Protein AF-A0A7R9XKR6-F1 (afdb_monomer_lite)

Structure (mmCIF, N/CA/C/O backbone):
data_AF-A0A7R9XKR6-F1
#
_entry.id   AF-A0A7R9XKR6-F1
#
loop_
_atom_site.group_PDB
_atom_site.id
_atom_site.type_symbol
_atom_site.label_atom_id
_atom_site.label_alt_id
_atom_site.label_comp_id
_atom_site.label_asym_id
_atom_site.label_entity_id
_atom_site.label_seq_id
_atom_site.pdbx_PDB_ins_code
_atom_site.Cartn_x
_atom_site.Cartn_y
_atom_site.Cartn_z
_atom_site.occupancy
_atom_site.B_iso_or_equiv
_atom_site.auth_seq_id
_atom_site.auth_comp_id
_atom_site.auth_asym_id
_atom_site.auth_atom_id
_atom_site.pdbx_PDB_model_num
ATOM 1 N N . THR A 1 1 ? -3.126 8.775 -5.298 1.00 50.84 1 THR A N 1
ATOM 2 C CA . THR A 1 1 ? -4.576 8.850 -5.585 1.00 50.84 1 THR A CA 1
ATOM 3 C C . THR A 1 1 ? -5.147 7.439 -5.612 1.00 50.84 1 THR A C 1
ATOM 5 O O . THR A 1 1 ? -4.413 6.517 -5.944 1.00 50.84 1 THR A O 1
ATOM 8 N N . SER A 1 2 ? -6.384 7.235 -5.143 1.00 54.69 2 SER A N 1
ATOM 9 C CA . SER A 1 2 ? -7.059 5.922 -5.154 1.00 54.69 2 SER A CA 1
ATOM 10 C C . SER A 1 2 ? -7.798 5.758 -6.489 1.00 54.69 2 SER A C 1
ATOM 12 O O . SER A 1 2 ? -8.425 6.733 -6.907 1.00 54.69 2 SER A O 1
ATOM 14 N N . PRO A 1 3 ? -7.737 4.599 -7.167 1.00 56.06 3 PRO A N 1
ATOM 15 C CA . PRO A 1 3 ? -8.455 4.416 -8.422 1.00 56.06 3 PRO A CA 1
ATOM 16 C C . PRO A 1 3 ? -9.965 4.421 -8.192 1.00 56.06 3 PRO A C 1
ATOM 18 O O . PRO A 1 3 ? -10.464 3.791 -7.253 1.00 56.06 3 PRO A O 1
ATOM 21 N N . ALA A 1 4 ? -10.701 5.094 -9.077 1.00 53.50 4 ALA A N 1
ATOM 22 C CA . ALA A 1 4 ? -12.158 5.052 -9.085 1.00 53.50 4 ALA A CA 1
ATOM 23 C C . ALA A 1 4 ? -12.629 3.584 -9.181 1.00 53.50 4 ALA A C 1
ATOM 25 O O . ALA A 1 4 ? -12.333 2.880 -10.143 1.00 53.50 4 ALA A O 1
ATOM 26 N N . GLY A 1 5 ? -13.302 3.094 -8.135 1.00 58.62 5 GLY A N 1
ATOM 27 C CA . GLY A 1 5 ? -13.907 1.757 -8.086 1.00 58.62 5 GLY A CA 1
ATOM 28 C C . GLY A 1 5 ? -13.030 0.602 -7.575 1.00 58.62 5 GLY A C 1
ATOM 29 O O . GLY A 1 5 ? -13.576 -0.454 -7.262 1.00 58.62 5 GLY A O 1
ATOM 30 N N . LYS A 1 6 ? -11.706 0.763 -7.407 1.00 57.25 6 LYS A N 1
ATOM 31 C CA . LYS A 1 6 ? -10.834 -0.311 -6.883 1.00 57.25 6 LYS A CA 1
ATOM 32 C C . LYS A 1 6 ? -10.177 0.086 -5.560 1.00 57.25 6 LYS A C 1
ATOM 34 O O . LYS A 1 6 ? -9.261 0.894 -5.497 1.00 57.25 6 LYS A O 1
ATOM 39 N N . GLY A 1 7 ? -10.608 -0.544 -4.468 1.00 60.00 7 GLY A N 1
ATOM 40 C CA . GLY A 1 7 ? -9.778 -0.619 -3.265 1.00 60.00 7 GLY A CA 1
ATOM 41 C C . GLY A 1 7 ? -9.698 0.632 -2.383 1.00 60.00 7 GLY A C 1
ATOM 42 O O . GLY A 1 7 ? -8.751 0.732 -1.607 1.00 60.00 7 GLY A O 1
ATOM 43 N N . GLN A 1 8 ? -10.685 1.538 -2.411 1.00 62.66 8 GLN A N 1
ATOM 44 C CA . GLN A 1 8 ? -10.778 2.674 -1.467 1.00 62.66 8 GLN A CA 1
ATOM 45 C C . GLN A 1 8 ? -10.566 2.251 -0.001 1.00 62.66 8 GLN A C 1
ATOM 47 O O . GLN A 1 8 ? -9.850 2.918 0.745 1.00 62.66 8 GLN A O 1
ATOM 52 N N . LYS A 1 9 ? -11.094 1.081 0.389 1.00 72.56 9 LYS A N 1
ATOM 53 C CA . LYS A 1 9 ? -10.934 0.509 1.738 1.00 72.56 9 LYS A CA 1
ATOM 54 C C . LYS A 1 9 ? -9.478 0.254 2.148 1.00 72.56 9 LYS A C 1
ATOM 56 O O . LYS A 1 9 ? -9.174 0.205 3.333 1.00 72.56 9 LYS A O 1
ATOM 61 N N . TYR A 1 10 ? -8.564 0.094 1.194 1.00 79.25 10 TYR A N 1
ATOM 62 C CA . TYR A 1 10 ? -7.154 -0.166 1.479 1.00 79.25 10 TYR A CA 1
ATOM 63 C C . TYR A 1 10 ? -6.369 1.108 1.757 1.00 79.25 10 TYR A C 1
ATOM 65 O O . TYR A 1 10 ? -5.338 1.042 2.417 1.00 79.25 10 TYR A O 1
ATOM 73 N N . PHE A 1 11 ? -6.870 2.271 1.347 1.00 82.56 11 PHE A N 1
ATOM 74 C CA . PHE A 1 11 ? -6.227 3.555 1.623 1.00 82.56 11 PHE A CA 1
ATOM 75 C C . PHE A 1 11 ? -6.615 4.131 2.982 1.00 82.56 11 PHE A C 1
ATOM 77 O O . PHE A 1 11 ? -5.989 5.089 3.410 1.00 82.56 11 PHE A O 1
ATOM 84 N N . ASN A 1 12 ? -7.568 3.524 3.693 1.00 83.56 12 ASN A N 1
ATOM 85 C CA . ASN A 1 12 ? -8.035 3.979 5.000 1.00 83.56 12 ASN A CA 1
ATOM 86 C C . ASN A 1 12 ? -7.890 2.868 6.048 1.00 83.56 12 ASN A C 1
ATOM 88 O O . ASN A 1 12 ? -8.178 1.699 5.784 1.00 83.56 12 ASN A O 1
ATOM 92 N N . ARG A 1 13 ? -7.412 3.209 7.244 1.00 83.75 13 ARG A N 1
ATOM 93 C CA . ARG A 1 13 ? -7.324 2.312 8.401 1.00 83.75 13 ARG A CA 1
ATOM 94 C C . ARG A 1 13 ? -8.300 2.803 9.464 1.00 83.75 13 ARG A C 1
ATOM 96 O O . ARG A 1 13 ? -8.209 3.956 9.862 1.00 83.75 13 ARG A O 1
ATOM 103 N N . LEU A 1 14 ? -9.169 1.913 9.935 1.00 83.00 14 LEU A N 1
ATOM 104 C CA . LEU A 1 14 ? -9.929 2.125 11.163 1.00 83.00 14 LEU A CA 1
ATOM 105 C C . LEU A 1 14 ? -9.017 1.831 12.358 1.00 83.00 14 LEU A C 1
ATOM 107 O O . LEU A 1 14 ? -8.394 0.766 12.415 1.00 83.00 14 LEU A O 1
ATOM 111 N N . LEU A 1 15 ? -8.899 2.790 13.263 1.00 82.44 15 LEU A N 1
ATOM 112 C CA . LEU A 1 15 ? -8.167 2.667 14.514 1.00 82.44 15 LEU A CA 1
ATOM 113 C C . LEU A 1 15 ? -9.071 2.088 15.621 1.00 82.44 15 LEU A C 1
ATOM 115 O O . LEU A 1 15 ? -10.295 2.179 15.520 1.00 82.44 15 LEU A O 1
ATOM 119 N N . PRO A 1 16 ? -8.500 1.508 16.698 1.00 80.75 16 PRO A N 1
ATOM 120 C CA . PRO A 1 16 ? -9.285 0.963 17.813 1.00 80.75 16 PRO A CA 1
ATOM 121 C C . PRO A 1 16 ? -10.155 2.002 18.531 1.00 80.75 16 PRO A C 1
ATOM 123 O O . PRO A 1 16 ? -11.166 1.648 19.124 1.00 80.75 16 PRO A O 1
ATOM 126 N N . ASN A 1 17 ? -9.776 3.280 18.457 1.00 85.19 17 ASN A N 1
ATOM 127 C CA . ASN A 1 17 ? -10.541 4.410 18.988 1.00 85.19 17 ASN A CA 1
ATOM 128 C C . ASN A 1 17 ? -11.717 4.836 18.080 1.00 85.19 17 ASN A C 1
ATOM 130 O O . ASN A 1 17 ? -12.398 5.806 18.390 1.00 85.19 17 ASN A O 1
ATOM 134 N N . GLY A 1 18 ? -11.947 4.142 16.960 1.00 85.62 18 GLY A N 1
ATOM 135 C CA . GLY A 1 18 ? -13.017 4.437 16.006 1.00 85.62 18 GLY A CA 1
ATOM 136 C C . GLY A 1 18 ? -12.649 5.448 14.915 1.00 85.62 18 GLY A C 1
ATOM 137 O O . GLY A 1 18 ? -13.445 5.667 14.004 1.00 85.62 18 GLY A O 1
ATOM 138 N N . GLU A 1 19 ? -11.452 6.037 14.945 1.00 87.50 19 GLU A N 1
ATOM 139 C CA . GLU A 1 19 ? -11.033 7.010 13.934 1.00 87.50 19 GLU A CA 1
ATOM 140 C C . GLU A 1 19 ? -10.618 6.342 12.620 1.00 87.50 19 GLU A C 1
ATOM 142 O O . GLU A 1 19 ? -9.992 5.279 12.596 1.00 87.50 19 GLU A O 1
ATOM 147 N N . ILE A 1 20 ? -10.914 7.003 11.499 1.00 84.31 20 ILE A N 1
ATOM 148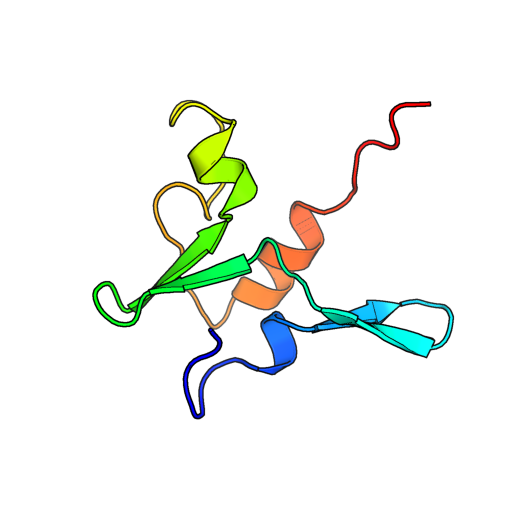 C CA . ILE A 1 20 ? -10.481 6.568 10.170 1.00 84.31 20 ILE A CA 1
ATOM 149 C C . ILE A 1 20 ? -9.295 7.422 9.734 1.00 84.31 20 ILE A C 1
ATOM 151 O O . ILE A 1 20 ? -9.433 8.611 9.458 1.00 84.31 20 ILE A O 1
ATOM 155 N N . VAL A 1 21 ? -8.126 6.794 9.610 1.00 84.00 21 VAL A N 1
ATOM 156 C CA . VAL A 1 21 ? -6.891 7.455 9.178 1.00 84.00 21 VAL A CA 1
ATOM 157 C C . VAL A 1 21 ? -6.505 7.012 7.775 1.00 84.00 21 VAL A C 1
ATOM 159 O O . VAL A 1 21 ? -6.443 5.819 7.464 1.00 84.00 21 VAL A O 1
ATOM 162 N N . GLN A 1 22 ? -6.178 7.978 6.921 1.00 84.44 22 GLN A N 1
ATOM 163 C CA . GLN A 1 22 ? -5.697 7.711 5.572 1.00 84.44 22 GLN A CA 1
ATOM 164 C C . GLN A 1 22 ? -4.235 7.230 5.581 1.00 84.44 22 GLN A C 1
ATOM 166 O O . GLN A 1 22 ? -3.337 7.869 6.132 1.00 84.44 22 GLN A O 1
ATOM 171 N N . ARG A 1 23 ? -3.961 6.124 4.889 1.00 84.81 23 ARG A N 1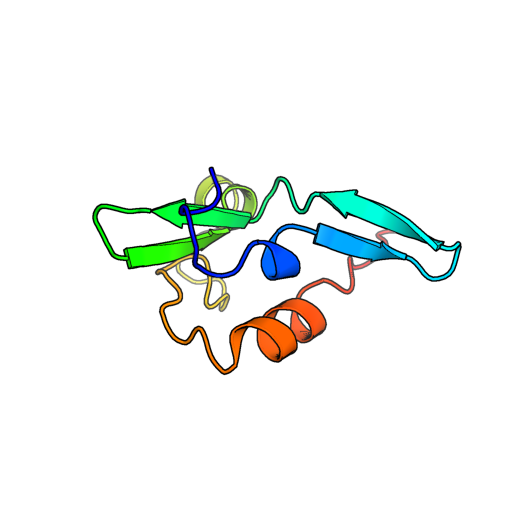
ATOM 172 C CA . ARG A 1 23 ? -2.623 5.596 4.598 1.00 84.81 23 ARG A CA 1
ATOM 173 C C . ARG A 1 23 ? -1.946 6.435 3.510 1.00 84.81 23 ARG A C 1
ATOM 175 O O . ARG A 1 23 ? -1.835 6.006 2.367 1.00 84.81 23 ARG A O 1
ATOM 182 N N . LYS A 1 24 ? -1.460 7.627 3.873 1.00 83.69 24 LYS A N 1
ATOM 183 C CA . LYS A 1 24 ? -0.774 8.563 2.954 1.00 83.69 24 LYS A CA 1
ATOM 184 C C . LYS A 1 24 ? 0.471 7.976 2.268 1.00 83.69 24 LYS A C 1
ATOM 186 O O . LYS A 1 24 ? 0.872 8.450 1.214 1.00 83.69 24 LYS A O 1
ATOM 191 N N . TRP A 1 25 ? 1.077 6.947 2.855 1.00 85.38 25 TRP A N 1
ATOM 192 C CA . TRP A 1 25 ? 2.256 6.270 2.312 1.00 85.38 25 TRP A CA 1
ATOM 193 C C . TRP A 1 25 ? 1.923 5.261 1.197 1.00 85.38 25 TRP A C 1
ATOM 195 O O . TRP A 1 25 ? 2.834 4.866 0.474 1.00 85.38 25 TRP A O 1
ATOM 205 N N . LEU A 1 26 ? 0.661 4.836 1.049 1.00 87.81 26 LEU A N 1
ATOM 206 C CA . LEU A 1 26 ? 0.232 3.878 0.027 1.00 87.81 26 LEU A CA 1
ATOM 207 C C . LEU A 1 26 ? -0.284 4.633 -1.201 1.00 87.81 26 LEU A C 1
ATOM 209 O O . LEU A 1 26 ? -1.228 5.418 -1.111 1.00 87.81 26 LEU A O 1
ATOM 213 N N . VAL A 1 27 ? 0.307 4.371 -2.361 1.00 88.44 27 VAL A N 1
ATOM 214 C CA . VAL A 1 27 ? -0.060 5.003 -3.631 1.00 88.44 27 VAL A CA 1
ATOM 215 C C . VAL A 1 27 ? -0.366 3.947 -4.682 1.00 88.44 27 VAL A C 1
ATOM 217 O O . VAL A 1 27 ? 0.213 2.868 -4.677 1.00 88.44 27 VAL A O 1
ATOM 220 N N . TYR A 1 28 ? -1.286 4.251 -5.586 1.00 88.56 28 TYR A N 1
ATOM 221 C CA . TYR A 1 28 ? -1.586 3.418 -6.744 1.00 88.56 28 TYR A CA 1
ATOM 222 C C . TYR A 1 28 ? -1.040 4.082 -8.004 1.00 88.56 28 TYR A C 1
ATOM 224 O O . TYR A 1 28 ? -1.140 5.301 -8.145 1.00 88.56 28 TYR A O 1
ATOM 232 N N . SER A 1 29 ? -0.471 3.283 -8.902 1.00 87.62 29 SER A N 1
ATOM 233 C CA . SER A 1 29 ? -0.115 3.714 -10.249 1.00 87.62 29 SER A CA 1
ATOM 234 C C . SER A 1 29 ? -1.108 3.129 -11.242 1.00 87.62 29 SER A C 1
ATOM 236 O O . SER A 1 29 ? -1.203 1.911 -11.377 1.00 87.62 29 SER A O 1
ATOM 238 N N . GLU A 1 30 ? -1.816 3.997 -11.962 1.00 86.06 30 GLU A N 1
ATOM 239 C CA . GLU A 1 30 ? -2.700 3.599 -13.064 1.00 86.06 30 GLU A CA 1
ATOM 240 C C . GLU A 1 30 ? -1.923 2.995 -14.233 1.00 86.06 30 GLU A C 1
ATOM 242 O O . GLU A 1 30 ? -2.395 2.051 -14.856 1.00 86.06 30 GLU A O 1
ATOM 247 N N . ILE A 1 31 ? -0.705 3.490 -14.473 1.00 87.25 31 ILE A N 1
ATOM 248 C CA . ILE A 1 31 ? 0.154 3.061 -15.580 1.00 87.25 31 ILE A CA 1
ATOM 249 C C . ILE A 1 31 ? 0.557 1.596 -15.410 1.00 87.25 31 ILE A C 1
ATOM 251 O O . ILE A 1 31 ? 0.497 0.819 -16.357 1.00 87.25 31 ILE A O 1
ATOM 255 N N . THR A 1 32 ? 0.967 1.206 -14.201 1.00 86.75 32 THR A N 1
ATOM 256 C CA . THR A 1 32 ? 1.401 -0.173 -13.939 1.00 86.75 32 THR A CA 1
ATOM 257 C C . THR A 1 32 ? 0.289 -1.050 -13.368 1.00 86.75 32 THR A C 1
ATOM 259 O O . THR A 1 32 ? 0.451 -2.268 -13.321 1.00 86.75 32 THR A O 1
ATOM 262 N N . ASN A 1 33 ? -0.836 -0.457 -12.948 1.00 88.00 33 ASN A N 1
ATOM 263 C CA . ASN A 1 33 ? -1.930 -1.113 -12.230 1.00 88.00 33 ASN A CA 1
ATOM 264 C C . ASN A 1 33 ? -1.451 -1.824 -10.942 1.00 88.00 33 ASN A C 1
ATOM 266 O O . ASN A 1 33 ? -1.887 -2.929 -10.610 1.00 88.00 33 ASN A O 1
ATOM 270 N N . GLN A 1 34 ? -0.535 -1.183 -10.206 1.00 89.56 34 GLN A N 1
ATOM 271 C CA . GLN A 1 34 ? 0.059 -1.722 -8.974 1.00 89.56 34 GLN A CA 1
ATOM 272 C C . GLN A 1 34 ? 0.060 -0.694 -7.842 1.00 89.56 34 GLN A C 1
ATOM 274 O O . GLN A 1 34 ? 0.049 0.521 -8.058 1.00 89.56 34 GLN A O 1
ATOM 279 N N . LEU A 1 35 ? 0.100 -1.200 -6.613 1.00 88.81 35 LEU A N 1
ATOM 280 C CA . LEU A 1 35 ? 0.275 -0.425 -5.395 1.00 88.81 35 LEU A CA 1
ATOM 281 C C . LEU A 1 35 ? 1.747 -0.304 -5.028 1.00 88.81 35 LEU A C 1
ATOM 283 O O . LEU A 1 35 ? 2.497 -1.276 -5.081 1.00 88.81 35 LEU A O 1
ATOM 287 N N . TYR A 1 36 ? 2.125 0.879 -4.566 1.00 87.62 36 TYR A N 1
ATOM 288 C CA . TYR A 1 36 ? 3.461 1.188 -4.097 1.00 87.62 36 TYR A CA 1
ATOM 289 C C . TYR A 1 36 ? 3.425 1.852 -2.724 1.00 87.62 36 TYR A C 1
ATOM 291 O O . TYR A 1 36 ? 2.467 2.531 -2.356 1.00 87.62 36 TYR A O 1
ATOM 299 N N . CYS A 1 37 ? 4.504 1.686 -1.972 1.00 86.94 37 CYS A N 1
ATOM 300 C CA . CYS A 1 37 ? 4.761 2.417 -0.745 1.00 86.94 37 CYS A CA 1
ATOM 301 C C . CYS A 1 37 ? 5.698 3.575 -1.089 1.00 86.94 37 CYS A C 1
ATOM 303 O O . CYS A 1 37 ? 6.878 3.357 -1.361 1.00 86.94 37 CYS A O 1
ATOM 305 N N . LEU A 1 38 ? 5.172 4.801 -1.083 1.00 84.62 38 LEU A N 1
ATOM 306 C CA . LEU A 1 38 ? 5.911 6.008 -1.456 1.00 84.62 38 LEU A CA 1
ATOM 307 C C . LEU A 1 38 ? 7.140 6.202 -0.562 1.00 84.62 38 LEU A C 1
ATOM 309 O O . LEU A 1 38 ? 8.250 6.348 -1.057 1.00 84.62 38 LEU A O 1
ATOM 313 N N . VAL A 1 39 ? 6.948 6.116 0.756 1.00 83.56 39 VAL A N 1
ATOM 314 C CA . VAL A 1 39 ? 8.034 6.238 1.741 1.00 83.56 39 VAL A CA 1
ATOM 315 C C . VAL A 1 39 ? 9.071 5.133 1.532 1.00 83.56 39 VAL A C 1
ATOM 317 O O . VAL A 1 39 ? 10.266 5.400 1.509 1.00 83.56 39 VAL A O 1
ATOM 320 N N . CYS A 1 40 ? 8.622 3.896 1.305 1.00 83.00 40 CYS A N 1
ATOM 321 C CA . CYS A 1 40 ? 9.520 2.764 1.110 1.00 83.00 40 CYS A CA 1
ATOM 322 C C . CYS A 1 40 ? 10.403 2.958 -0.128 1.00 83.00 40 CYS A C 1
ATOM 324 O O . CYS A 1 40 ? 11.599 2.716 -0.085 1.00 83.00 40 CYS A O 1
ATOM 326 N N . LYS A 1 41 ? 9.807 3.440 -1.220 1.00 82.38 41 LYS A N 1
ATOM 327 C CA . LYS A 1 41 ? 10.501 3.675 -2.486 1.00 82.38 41 LYS A CA 1
ATOM 328 C C . LYS A 1 41 ? 11.474 4.858 -2.436 1.00 82.38 41 LYS A C 1
ATOM 330 O O . LYS A 1 41 ? 12.442 4.860 -3.183 1.00 82.38 41 LYS A O 1
ATOM 335 N N . LEU A 1 42 ? 11.209 5.850 -1.585 1.00 83.81 42 LEU A N 1
ATOM 336 C CA . LEU A 1 42 ? 12.062 7.030 -1.416 1.00 83.81 42 LEU A CA 1
ATOM 337 C C . LEU A 1 42 ? 13.243 6.786 -0.470 1.00 83.81 42 LEU A C 1
ATOM 339 O O . LEU A 1 42 ? 14.329 7.297 -0.716 1.00 83.81 42 LEU A O 1
ATOM 343 N N . PHE A 1 43 ? 13.029 6.035 0.613 1.00 79.94 43 PHE A N 1
ATOM 344 C CA . PHE A 1 43 ? 13.999 5.932 1.709 1.00 79.94 43 PHE A CA 1
ATOM 345 C C . PHE A 1 43 ? 14.677 4.565 1.836 1.00 79.94 43 PHE A C 1
ATOM 347 O O . PHE A 1 43 ? 15.659 4.450 2.565 1.00 79.94 43 PHE A O 1
ATOM 354 N N . PHE A 1 44 ? 14.184 3.525 1.158 1.00 78.44 44 PHE A N 1
ATOM 355 C CA . PHE A 1 44 ? 14.757 2.184 1.251 1.00 78.44 44 PHE A CA 1
ATOM 356 C C . PHE A 1 44 ? 15.295 1.725 -0.100 1.00 78.44 44 PHE A C 1
ATOM 358 O O . PHE A 1 44 ? 14.677 1.920 -1.145 1.00 78.44 44 PHE A O 1
ATOM 365 N N . SER A 1 45 ? 16.455 1.070 -0.055 1.00 67.19 45 SER A N 1
ATOM 366 C CA . SER A 1 45 ? 17.011 0.359 -1.203 1.00 67.19 45 SER A CA 1
ATOM 367 C C . SER A 1 45 ? 16.109 -0.814 -1.592 1.00 67.19 45 SER A C 1
ATOM 369 O O . SER A 1 45 ? 15.440 -1.413 -0.746 1.00 67.19 45 SER A O 1
ATOM 371 N N . SER A 1 46 ? 16.141 -1.195 -2.868 1.00 65.38 46 SER A N 1
ATOM 372 C CA . SER A 1 46 ? 15.457 -2.369 -3.426 1.00 65.38 46 SER A CA 1
ATOM 373 C C . SER A 1 46 ? 15.865 -3.703 -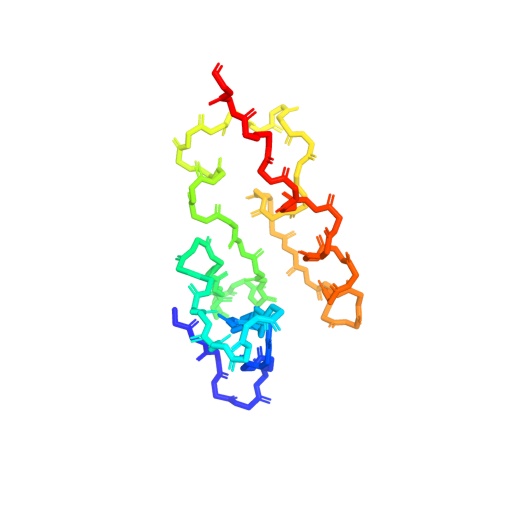2.780 1.00 65.38 46 SER A C 1
ATOM 375 O O . SER A 1 46 ? 15.224 -4.720 -3.029 1.00 65.38 46 SER A O 1
ATOM 377 N N . THR A 1 47 ? 16.891 -3.711 -1.924 1.00 65.50 47 THR A N 1
ATOM 378 C CA . THR A 1 47 ? 17.250 -4.850 -1.065 1.00 65.50 47 THR A CA 1
ATOM 379 C C . THR A 1 47 ? 16.315 -5.033 0.136 1.00 65.50 47 THR A C 1
ATOM 381 O O . THR A 1 47 ? 16.303 -6.105 0.742 1.00 65.50 47 THR A O 1
ATOM 384 N N . TYR A 1 48 ? 15.506 -4.029 0.492 1.00 69.88 48 TYR A N 1
ATOM 385 C CA . TYR A 1 48 ? 14.516 -4.159 1.556 1.00 69.88 48 TYR A CA 1
ATOM 386 C C . TYR A 1 48 ? 13.313 -4.974 1.068 1.00 69.88 48 TYR A C 1
ATOM 388 O O . TYR A 1 48 ? 12.630 -4.607 0.112 1.00 69.88 48 TYR A O 1
ATOM 396 N N . ASN A 1 49 ? 13.026 -6.085 1.749 1.00 69.56 49 ASN A N 1
ATOM 397 C CA . ASN A 1 49 ? 11.978 -7.020 1.345 1.00 69.56 49 ASN A CA 1
ATOM 398 C C . ASN A 1 49 ? 10.573 -6.490 1.708 1.00 69.56 49 ASN A C 1
ATOM 400 O O . ASN A 1 49 ? 9.958 -6.855 2.724 1.00 69.56 49 ASN A O 1
ATOM 404 N N . ASN A 1 50 ? 10.080 -5.568 0.881 1.00 79.06 50 ASN A N 1
ATOM 405 C CA . ASN A 1 50 ? 8.737 -5.012 0.951 1.00 79.06 50 ASN A CA 1
ATOM 406 C C . ASN A 1 50 ? 8.053 -5.107 -0.415 1.00 79.06 50 ASN A C 1
ATOM 408 O O . ASN A 1 50 ? 8.486 -4.504 -1.397 1.00 79.06 50 ASN A O 1
ATOM 412 N N . TYR A 1 51 ? 6.930 -5.824 -0.436 1.00 83.12 51 TYR A N 1
ATOM 413 C CA . TYR A 1 51 ? 6.096 -6.047 -1.615 1.00 83.12 51 TYR A CA 1
ATOM 414 C C . TYR A 1 51 ? 5.681 -4.755 -2.338 1.00 83.12 51 TYR A C 1
ATOM 416 O O . TYR A 1 51 ? 5.504 -4.746 -3.549 1.00 83.12 51 TYR A O 1
ATOM 424 N N . PHE A 1 52 ? 5.561 -3.644 -1.613 1.00 87.06 52 PHE A N 1
ATOM 425 C CA . PHE A 1 52 ? 5.126 -2.362 -2.150 1.00 87.06 52 PHE A CA 1
ATOM 426 C C . PHE A 1 52 ? 6.282 -1.489 -2.686 1.00 87.06 52 PHE A C 1
ATOM 428 O O . PHE A 1 52 ? 6.021 -0.393 -3.172 1.00 87.06 52 PHE A O 1
ATOM 435 N N . ILE A 1 53 ? 7.554 -1.908 -2.616 1.00 86.88 53 ILE A N 1
ATOM 436 C CA . ILE A 1 53 ? 8.659 -1.155 -3.256 1.00 86.88 53 ILE A CA 1
ATOM 437 C C . ILE A 1 53 ? 8.653 -1.396 -4.768 1.00 86.88 53 ILE A C 1
ATOM 439 O O . ILE A 1 53 ? 8.644 -0.448 -5.559 1.00 86.88 53 ILE A O 1
ATOM 443 N N . ASN A 1 54 ? 8.591 -2.670 -5.155 1.00 86.44 54 ASN A N 1
ATOM 444 C CA . ASN A 1 54 ? 8.648 -3.090 -6.557 1.00 86.44 54 ASN A CA 1
ATOM 445 C C . ASN A 1 54 ? 7.279 -3.054 -7.246 1.00 86.44 54 ASN A C 1
ATOM 447 O O . ASN A 1 54 ? 7.209 -3.029 -8.472 1.00 86.44 54 ASN A O 1
ATOM 451 N N . GLY A 1 55 ? 6.207 -2.956 -6.462 1.00 88.06 55 GLY A N 1
ATOM 452 C CA . GLY A 1 55 ? 4.839 -2.915 -6.952 1.00 88.06 55 GLY A CA 1
ATOM 453 C C . GLY A 1 55 ? 4.070 -4.151 -6.518 1.00 88.06 55 GLY A C 1
ATOM 454 O O . GLY A 1 55 ? 4.562 -5.276 -6.574 1.00 88.06 55 GLY A O 1
ATOM 455 N N . PHE A 1 56 ? 2.854 -3.917 -6.042 1.00 88.50 56 PHE A N 1
ATOM 456 C CA . PHE A 1 56 ? 1.972 -4.954 -5.543 1.00 88.50 56 PHE A CA 1
ATOM 457 C C . PHE A 1 56 ? 0.660 -4.958 -6.324 1.00 88.50 56 PHE A C 1
ATOM 459 O O . PHE A 1 56 ? -0.080 -3.975 -6.321 1.00 88.50 56 PHE A O 1
ATOM 466 N N . ASN A 1 57 ? 0.368 -6.069 -6.989 1.00 87.69 57 ASN A N 1
ATOM 467 C CA . ASN A 1 57 ? -0.788 -6.2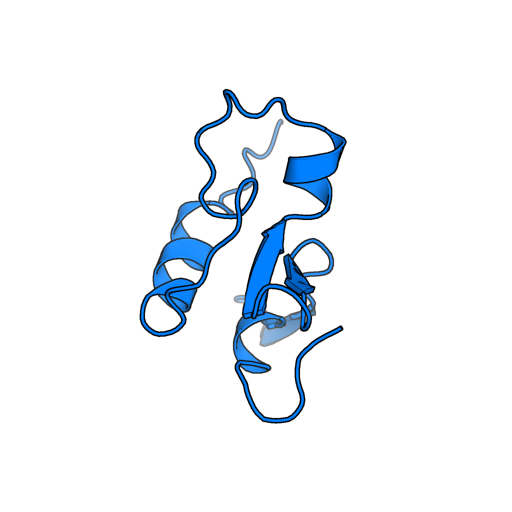30 -7.873 1.00 87.69 57 ASN A CA 1
ATOM 468 C C . ASN A 1 57 ? -1.815 -7.256 -7.360 1.00 87.69 57 ASN A C 1
ATOM 470 O O . ASN A 1 57 ? -2.859 -7.438 -7.985 1.00 87.69 57 ASN A O 1
ATOM 474 N N . ASP A 1 58 ? -1.561 -7.909 -6.223 1.00 87.06 58 ASP A N 1
ATOM 475 C CA . ASP A 1 58 ? -2.473 -8.899 -5.648 1.00 87.06 58 ASP A CA 1
ATOM 476 C C . ASP A 1 58 ? -3.523 -8.249 -4.736 1.00 87.06 58 ASP A C 1
ATOM 478 O O . ASP A 1 58 ? -3.484 -8.292 -3.505 1.00 87.06 58 ASP A O 1
ATOM 482 N N . TRP A 1 59 ? -4.515 -7.634 -5.373 1.00 82.06 59 TRP A N 1
ATOM 483 C CA . TRP A 1 59 ? -5.613 -6.937 -4.702 1.00 82.06 59 TRP A CA 1
ATOM 484 C C . TRP A 1 59 ? -6.419 -7.813 -3.735 1.00 82.06 59 TRP A C 1
ATOM 486 O O . TRP A 1 59 ? -7.014 -7.278 -2.798 1.00 82.06 59 TRP A O 1
ATOM 496 N N . LYS A 1 60 ? -6.443 -9.140 -3.936 1.00 83.75 60 LYS A N 1
ATOM 497 C CA . LYS A 1 60 ? -7.185 -10.067 -3.069 1.00 83.75 60 LYS A CA 1
ATOM 498 C C . LYS A 1 60 ? -6.524 -10.162 -1.697 1.00 83.75 60 LYS A C 1
ATOM 500 O O . LYS A 1 60 ? -7.212 -10.041 -0.687 1.00 83.75 60 LYS A O 1
ATOM 505 N N . HIS A 1 61 ? -5.197 -10.262 -1.671 1.00 8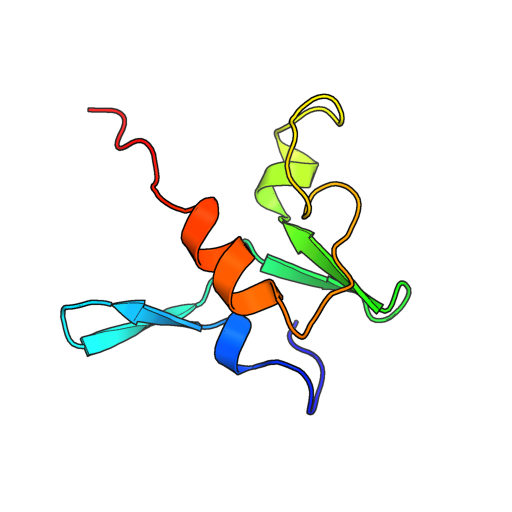5.06 61 HIS A N 1
ATOM 506 C CA . HIS A 1 61 ? -4.414 -10.406 -0.440 1.00 85.06 61 HIS A CA 1
ATOM 507 C C . HIS A 1 61 ? -3.849 -9.083 0.094 1.00 85.06 61 HIS A C 1
ATOM 509 O O . HIS A 1 61 ? -3.131 -9.064 1.096 1.00 85.06 61 HIS A O 1
ATOM 515 N N . VAL A 1 62 ? -4.172 -7.946 -0.533 1.00 84.88 62 VAL A N 1
ATOM 516 C CA . VAL A 1 62 ? -3.637 -6.645 -0.107 1.00 84.88 62 VAL A CA 1
ATOM 517 C C . VAL A 1 62 ? -4.004 -6.313 1.342 1.00 84.88 62 VAL A C 1
ATOM 519 O O . VAL A 1 62 ? -3.184 -5.762 2.068 1.00 84.88 62 VAL A O 1
ATOM 522 N N . GLY A 1 63 ? -5.207 -6.680 1.799 1.00 82.56 63 GLY A N 1
ATOM 523 C CA . GLY A 1 63 ? -5.647 -6.420 3.171 1.00 82.56 63 GLY A CA 1
ATOM 524 C C . GLY A 1 63 ? -4.745 -7.090 4.205 1.00 82.56 63 GLY A C 1
ATOM 525 O O . GLY A 1 63 ? -4.387 -6.463 5.201 1.00 82.56 63 GLY A O 1
ATOM 526 N N . ASP A 1 64 ? -4.322 -8.320 3.929 1.00 84.00 64 ASP A N 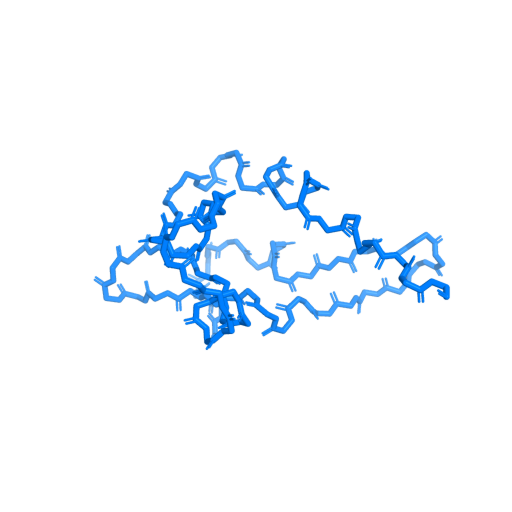1
ATOM 527 C CA . ASP A 1 64 ? -3.458 -9.097 4.814 1.00 84.00 64 ASP A CA 1
ATOM 528 C C . ASP A 1 64 ? -2.028 -8.556 4.785 1.00 84.00 64 ASP A C 1
ATOM 530 O O . ASP A 1 64 ? -1.436 -8.303 5.833 1.00 84.00 64 ASP A O 1
ATOM 534 N N . ARG A 1 65 ? -1.511 -8.218 3.597 1.00 83.31 65 ARG A N 1
ATOM 535 C CA . ARG A 1 65 ? -0.182 -7.594 3.456 1.00 83.31 65 ARG A CA 1
ATOM 536 C C . ARG A 1 65 ? -0.091 -6.213 4.110 1.00 83.31 65 ARG A C 1
ATOM 538 O O . ARG A 1 65 ? 0.968 -5.834 4.604 1.00 83.31 65 ARG A O 1
ATOM 545 N N . LEU A 1 66 ? -1.197 -5.467 4.157 1.00 80.25 66 LEU A N 1
ATOM 546 C CA . LEU A 1 66 ? -1.285 -4.178 4.854 1.00 80.25 66 LEU A CA 1
ATOM 547 C C . LEU A 1 66 ? -1.367 -4.313 6.383 1.00 80.25 66 LEU A C 1
ATOM 549 O O . LEU A 1 66 ? -1.101 -3.334 7.088 1.00 80.25 66 LEU A O 1
ATOM 553 N N . LYS A 1 67 ? -1.754 -5.478 6.916 1.00 73.56 67 LYS A N 1
ATOM 554 C CA . LYS A 1 67 ? -1.679 -5.766 8.359 1.00 73.56 67 LYS A CA 1
ATOM 555 C C . LYS A 1 67 ? -0.248 -6.125 8.769 1.00 73.56 67 LYS A C 1
ATOM 557 O O . LYS A 1 67 ? 0.217 -5.652 9.798 1.00 73.56 67 LYS A O 1
ATOM 562 N N . ASP A 1 68 ? 0.446 -6.866 7.910 1.00 59.81 68 ASP A N 1
ATOM 563 C CA . ASP A 1 68 ? 1.729 -7.524 8.184 1.00 59.81 68 ASP A CA 1
ATOM 564 C C . ASP A 1 68 ? 2.944 -6.572 8.301 1.00 59.81 68 ASP A C 1
ATOM 566 O O . ASP A 1 68 ? 3.939 -6.892 8.941 1.00 59.81 68 ASP A O 1
ATOM 570 N N . LYS A 1 69 ? 2.894 -5.369 7.706 1.00 52.16 69 LYS A N 1
ATOM 571 C CA . LYS A 1 69 ? 4.074 -4.475 7.578 1.00 52.16 69 LYS A CA 1
ATOM 572 C C . LYS A 1 69 ? 3.951 -3.114 8.281 1.00 52.16 69 LYS A C 1
ATOM 574 O O . LYS A 1 69 ? 4.800 -2.250 8.087 1.00 52.16 69 LYS A O 1
ATOM 579 N N . LEU A 1 70 ? 2.903 -2.898 9.080 1.00 48.75 70 LEU A N 1
ATOM 580 C CA . LEU A 1 70 ? 2.624 -1.610 9.745 1.00 48.75 70 LEU A CA 1
ATOM 581 C C . LEU A 1 70 ? 2.506 -1.712 11.266 1.00 48.75 70 LEU A C 1
ATOM 583 O O . LEU A 1 70 ? 1.953 -0.806 11.894 1.00 48.75 70 LEU A O 1
ATOM 587 N N . GLN A 1 71 ? 3.037 -2.776 11.871 1.00 39.72 71 GLN A N 1
ATOM 588 C CA . GLN A 1 71 ? 3.660 -2.587 13.173 1.00 39.72 71 GLN A CA 1
ATOM 589 C C . GLN A 1 71 ? 4.849 -1.667 12.915 1.00 39.72 71 GLN A C 1
ATOM 591 O O . GLN A 1 71 ? 5.946 -2.100 12.573 1.00 39.72 71 GLN A O 1
ATOM 596 N N . THR A 1 72 ? 4.593 -0.363 12.985 1.00 37.22 72 THR A N 1
ATOM 597 C CA . THR A 1 72 ? 5.625 0.596 13.336 1.00 37.22 72 THR A CA 1
ATOM 598 C C . THR A 1 72 ? 6.406 -0.052 14.468 1.00 37.22 72 THR A C 1
ATOM 600 O O . THR A 1 72 ? 5.830 -0.306 15.527 1.00 37.22 72 THR A O 1
ATOM 603 N N . LYS A 1 73 ? 7.690 -0.361 14.255 1.00 36.16 73 LYS A N 1
ATOM 604 C CA . LYS A 1 73 ? 8.601 -0.362 15.391 1.00 36.16 73 LYS A CA 1
ATOM 605 C C . LYS A 1 73 ? 8.417 1.027 15.989 1.00 36.16 73 LYS A C 1
ATOM 607 O O . LYS A 1 73 ? 8.810 2.012 15.368 1.00 36.16 73 LYS A O 1
ATOM 612 N N . GLN A 1 74 ? 7.684 1.108 17.095 1.00 31.39 74 GLN A N 1
ATOM 613 C CA . GLN A 1 74 ? 7.782 2.241 17.992 1.00 31.39 74 GLN A CA 1
ATOM 614 C C . GLN A 1 74 ? 9.254 2.234 18.387 1.00 31.39 74 GLN A C 1
ATOM 616 O O . GLN A 1 74 ? 9.708 1.342 19.100 1.00 31.39 74 GLN A O 1
ATOM 621 N N . TYR A 1 75 ? 10.032 3.111 17.761 1.00 27.59 75 TYR A N 1
ATOM 622 C CA . TYR A 1 75 ? 11.336 3.446 18.288 1.00 27.59 75 TYR A CA 1
ATOM 623 C C . TYR A 1 75 ? 11.020 4.279 19.528 1.00 27.59 75 TYR A C 1
ATOM 625 O O . TYR A 1 75 ? 10.607 5.431 19.398 1.00 27.59 75 TYR A O 1
ATOM 633 N N . ASN A 1 76 ? 11.039 3.613 20.685 1.00 31.59 76 ASN A N 1
ATOM 634 C CA . ASN A 1 76 ? 11.149 4.281 21.976 1.00 31.59 76 ASN A CA 1
ATOM 635 C C . ASN A 1 76 ? 12.517 4.956 22.063 1.00 31.59 76 ASN A C 1
ATOM 637 O O . ASN A 1 76 ? 13.488 4.344 21.560 1.00 31.59 76 ASN A O 1
#

pLDDT: mean 75.14, std 16.27, range [27.59, 89.56]

Radius of gyration: 12.75 Å; chains: 1; bounding box: 31×19×38 Å

Sequence (76 aa):
TSPAGKGQKYFNRLLPNGEIVQRKWLVYSEITNQLYCLVCKLFFSSTYNNYFINGFNDWKHVGDRLKDKLQTKQYN

Secondary structure (DSSP, 8-state):
---TTS-GGGSEEE-TTS-EEE-TTEEEETTTTEEEEHHHHHHS-TTS--HHHH-B--TTTHHHHHHHT-------

Organism: NCBI:txid509924

Foldseek 3Di:
DDDDPADPVLQWDQDPVRDIDGNPQWDADPVVRFIARNCCCVPHDPPPPQCRNVTHNCSVCSVVSSVVPPPPPPPD